Protein AF-A0A2T2VWR0-F1 (afdb_monomer)

Nearest PDB structures (foldseek):
  6gya-assembly4_D  TM=5.218E-01  e=2.626E+00  Alicyclobacillus sp.
  3s5s-assembly1_B  TM=6.329E-01  e=6.188E+00  Sorangium cellulosum So ce56
  3n4q-assembly1_A  TM=3.973E-01  e=1.655E+00  Human herpesvirus 5 strain Towne

Secondary structure (DSSP, 8-state):
-EEEEETTEEEEE--HHHHHTHHHHHHHHHHHHTTSEEEEE-TT-S-SGGGHHHHHHHHHHH--SSS-EEEE--TTT-SSS-TTS-EESSHHHHHHHHHHHHHHHHTT-

Radius of gyration: 13.03 Å; Cα contacts (8 Å, |Δi|>4): 155; chains: 1; bounding box: 30×28×35 Å

pLDDT: mean 91.85, std 4.09, range [69.06, 97.44]

Foldseek 3Di:
DWPDQPPLETEAEDAPVCLVVLVVNLVVCLVVLVSGAYEYEDQRQQACVVSQVSVVSNCVSNDDPQYHYAYADDPNNDDPHDPVHHYDPDPVVVVVVRVVVNVVVVVPD

Structure (mmCIF, N/CA/C/O backbone):
data_AF-A0A2T2VWR0-F1
#
_entry.id   AF-A0A2T2VWR0-F1
#
loop_
_atom_site.group_PDB
_atom_site.id
_atom_site.type_symbol
_atom_site.label_atom_id
_atom_site.label_alt_id
_atom_site.label_comp_id
_atom_site.label_asym_id
_atom_site.label_entity_id
_atom_site.label_seq_id
_atom_site.pdbx_PDB_ins_code
_atom_site.Cartn_x
_atom_site.Cartn_y
_atom_site.Cartn_z
_atom_site.occupancy
_atom_site.B_iso_or_equiv
_atom_site.auth_seq_id
_atom_site.auth_comp_id
_atom_site.auth_asym_id
_atom_site.auth_atom_id
_atom_site.pdbx_PDB_model_num
ATOM 1 N N . MET A 1 1 ? -2.953 7.534 -8.872 1.00 80.56 1 MET A N 1
ATOM 2 C CA . MET A 1 1 ? -4.363 7.713 -9.320 1.00 80.56 1 MET A CA 1
ATOM 3 C C . MET A 1 1 ? -5.301 6.982 -8.369 1.00 80.56 1 MET A C 1
ATOM 5 O O . MET A 1 1 ? -5.000 5.841 -8.050 1.00 80.56 1 MET A O 1
ATOM 9 N N . ILE A 1 2 ? -6.421 7.578 -7.944 1.00 90.25 2 ILE A N 1
ATOM 10 C CA . ILE A 1 2 ? -7.426 6.881 -7.113 1.00 90.25 2 ILE A CA 1
ATOM 11 C C . ILE A 1 2 ? -8.182 5.847 -7.959 1.00 90.25 2 ILE A C 1
ATOM 13 O O . ILE A 1 2 ? -8.711 6.186 -9.016 1.00 90.25 2 ILE A O 1
ATOM 17 N N . LEU A 1 3 ? -8.219 4.596 -7.497 1.00 91.06 3 LEU A N 1
ATOM 18 C CA . LEU A 1 3 ? -8.951 3.491 -8.124 1.00 91.06 3 LEU A CA 1
ATOM 19 C C . LEU A 1 3 ? -10.303 3.237 -7.460 1.00 91.06 3 LEU A C 1
ATOM 21 O O . LEU A 1 3 ? -11.286 3.002 -8.158 1.00 91.06 3 LEU A O 1
ATOM 25 N N . SER A 1 4 ? -10.356 3.299 -6.131 1.00 92.62 4 SER A N 1
ATOM 26 C CA . SER A 1 4 ? -11.594 3.199 -5.359 1.00 92.62 4 SER A CA 1
ATOM 27 C C . SER A 1 4 ? -11.457 3.923 -4.019 1.00 92.62 4 SER A C 1
ATOM 29 O O . SER A 1 4 ? -10.347 4.187 -3.549 1.00 92.62 4 SER A O 1
ATOM 31 N N . LYS A 1 5 ? -12.602 4.267 -3.425 1.00 91.81 5 LYS A N 1
ATOM 32 C CA . LYS A 1 5 ? -12.708 4.850 -2.086 1.00 91.81 5 LYS A CA 1
ATOM 33 C C . LYS A 1 5 ? -13.978 4.331 -1.422 1.00 91.81 5 LYS A C 1
ATOM 35 O O . LYS A 1 5 ? -15.058 4.867 -1.659 1.00 91.81 5 LYS A O 1
ATOM 40 N N . GLU A 1 6 ? -13.852 3.272 -0.635 1.00 90.31 6 GLU A N 1
ATOM 41 C CA . GLU A 1 6 ? -14.979 2.548 -0.035 1.00 90.31 6 GLU A CA 1
ATOM 42 C C . GLU A 1 6 ? -14.577 2.008 1.343 1.00 90.31 6 GLU A C 1
ATOM 44 O O . GLU A 1 6 ? -13.408 1.717 1.566 1.00 90.31 6 GLU A O 1
ATOM 49 N N . ASN A 1 7 ? -15.523 1.889 2.282 1.00 85.62 7 ASN A N 1
ATOM 50 C CA . ASN A 1 7 ? -15.296 1.317 3.623 1.00 85.62 7 ASN A CA 1
ATOM 51 C C . ASN A 1 7 ? -14.091 1.908 4.383 1.00 85.62 7 ASN A C 1
ATOM 53 O O . ASN A 1 7 ? -13.318 1.174 4.994 1.00 85.62 7 ASN A O 1
ATOM 57 N N . ASN A 1 8 ? -13.907 3.234 4.334 1.00 89.19 8 ASN A N 1
ATOM 58 C CA . ASN A 1 8 ? -12.742 3.936 4.898 1.00 89.19 8 ASN A CA 1
ATOM 59 C C . ASN A 1 8 ? -11.388 3.428 4.364 1.00 89.19 8 ASN A C 1
ATOM 61 O O . ASN A 1 8 ? -10.362 3.601 5.009 1.00 89.19 8 ASN A O 1
ATOM 65 N N . THR A 1 9 ? -11.377 2.806 3.187 1.00 93.75 9 THR A N 1
ATOM 66 C CA . THR A 1 9 ? -10.176 2.366 2.483 1.00 93.75 9 THR A CA 1
ATOM 67 C C . THR A 1 9 ? -10.052 3.136 1.174 1.00 93.75 9 THR A C 1
ATOM 69 O O . THR A 1 9 ? -11.009 3.263 0.406 1.00 93.75 9 THR A O 1
ATOM 72 N N . LEU A 1 10 ? -8.862 3.667 0.916 1.00 95.62 10 LEU A N 1
ATOM 73 C CA . LEU A 1 10 ? -8.508 4.358 -0.313 1.00 95.62 10 LEU A CA 1
ATOM 74 C C . LEU A 1 10 ? -7.518 3.508 -1.105 1.00 95.62 10 LEU A C 1
ATOM 76 O O . LEU A 1 10 ? -6.422 3.223 -0.630 1.00 95.62 10 LEU A O 1
ATOM 80 N N . VAL A 1 11 ? -7.877 3.149 -2.336 1.00 96.75 11 VAL A N 1
ATOM 81 C CA . VAL A 1 11 ? -6.978 2.418 -3.233 1.00 96.75 11 VAL A CA 1
ATOM 82 C C . VAL A 1 11 ? -6.329 3.401 -4.200 1.00 96.75 11 VAL A C 1
ATOM 84 O O . VAL A 1 11 ? -7.004 4.025 -5.024 1.00 96.75 11 VAL A O 1
ATOM 87 N N . LEU A 1 12 ? -5.007 3.528 -4.124 1.00 96.06 12 LEU A N 1
ATOM 88 C CA . LEU A 1 12 ? -4.192 4.365 -4.996 1.00 96.06 12 LEU A CA 1
ATOM 89 C C . LEU A 1 12 ? -3.339 3.487 -5.910 1.00 96.06 12 LEU A C 1
ATOM 91 O O . LEU A 1 12 ? -2.580 2.643 -5.451 1.00 96.06 12 LEU A O 1
ATOM 95 N N . ARG A 1 13 ? -3.408 3.726 -7.218 1.00 95.88 13 ARG A N 1
ATOM 96 C CA . ARG A 1 13 ? -2.490 3.129 -8.189 1.00 95.88 13 ARG A CA 1
ATOM 97 C C . ARG A 1 13 ? -1.141 3.830 -8.174 1.00 95.88 13 ARG A C 1
ATOM 99 O O . ARG A 1 13 ? -1.104 5.055 -8.344 1.00 95.88 13 ARG A O 1
ATOM 106 N N . LEU A 1 14 ? -0.085 3.026 -8.101 1.00 94.62 14 LEU A N 1
ATOM 107 C CA . LEU A 1 14 ? 1.297 3.384 -8.380 1.00 94.62 14 LEU A CA 1
ATOM 108 C C . LEU A 1 14 ? 1.706 2.919 -9.784 1.00 94.62 14 LEU A C 1
ATOM 110 O O . LEU A 1 14 ? 1.400 1.808 -10.216 1.00 94.62 14 LEU A O 1
ATOM 114 N N . ASP A 1 15 ? 2.405 3.791 -10.496 1.00 93.56 15 ASP A N 1
ATOM 115 C CA . ASP A 1 15 ? 2.953 3.554 -11.829 1.00 93.56 15 ASP A CA 1
ATOM 116 C C . ASP A 1 15 ? 4.301 4.275 -11.971 1.00 93.56 15 ASP A C 1
ATOM 118 O O . ASP A 1 15 ? 4.730 5.001 -11.075 1.00 93.56 15 ASP A O 1
ATOM 122 N N . GLU A 1 16 ? 4.996 4.039 -13.085 1.00 92.12 16 GLU A N 1
ATOM 123 C CA . GLU A 1 16 ? 6.336 4.589 -13.337 1.00 92.12 16 GLU A CA 1
ATOM 124 C C . GLU A 1 16 ? 6.377 6.125 -13.351 1.00 92.12 16 GLU A C 1
ATOM 126 O O . GLU A 1 16 ? 7.437 6.702 -13.121 1.00 92.12 16 GLU A O 1
ATOM 131 N N . GLU A 1 17 ? 5.261 6.801 -13.633 1.00 90.50 17 GLU A N 1
ATOM 132 C CA . GLU A 1 17 ? 5.211 8.263 -13.668 1.00 90.50 17 GLU A CA 1
ATOM 133 C C . GLU A 1 17 ? 5.104 8.822 -12.250 1.00 90.50 17 GLU A C 1
ATOM 135 O O . GLU A 1 17 ? 5.925 9.645 -11.839 1.00 90.50 17 GLU A O 1
ATOM 140 N N . ASN A 1 18 ? 4.140 8.323 -11.475 1.00 91.31 18 ASN A N 1
ATOM 141 C CA . ASN A 1 18 ? 3.858 8.857 -10.147 1.00 91.31 18 ASN A CA 1
ATOM 142 C C . ASN A 1 18 ? 4.889 8.447 -9.087 1.00 91.31 18 ASN A C 1
ATOM 144 O O . ASN A 1 18 ? 5.188 9.234 -8.190 1.00 91.31 18 ASN A O 1
ATOM 148 N N . ILE A 1 19 ? 5.500 7.264 -9.209 1.00 91.31 19 ILE A N 1
ATOM 149 C CA . ILE A 1 19 ? 6.516 6.818 -8.251 1.00 91.31 19 ILE A CA 1
ATOM 150 C C . ILE A 1 19 ? 7.822 7.603 -8.414 1.00 91.31 19 ILE A C 1
ATOM 152 O O . ILE A 1 19 ? 8.560 7.802 -7.450 1.00 91.31 19 ILE A O 1
ATOM 156 N N . ARG A 1 20 ? 8.100 8.093 -9.630 1.00 90.88 20 ARG A N 1
ATOM 157 C CA . ARG A 1 20 ? 9.307 8.866 -9.953 1.00 90.88 20 ARG A CA 1
ATOM 158 C C . ARG A 1 20 ? 9.333 10.212 -9.240 1.00 90.88 20 ARG A C 1
ATOM 160 O O . ARG A 1 20 ? 10.411 10.696 -8.900 1.00 90.88 20 ARG A O 1
ATOM 167 N N . ASP A 1 21 ? 8.156 10.786 -9.007 1.00 92.25 21 ASP A N 1
ATOM 168 C CA . ASP A 1 21 ? 7.959 11.973 -8.183 1.00 92.25 21 ASP A CA 1
ATOM 169 C C . ASP A 1 21 ? 7.072 11.659 -6.970 1.00 92.25 21 ASP A C 1
ATOM 171 O O . ASP A 1 21 ? 5.992 12.220 -6.764 1.00 92.25 21 ASP A O 1
ATOM 175 N N . SER A 1 22 ? 7.567 10.736 -6.140 1.00 91.44 22 SER A N 1
ATOM 176 C CA . SER A 1 22 ? 6.874 10.269 -4.938 1.00 91.44 22 SER A CA 1
ATOM 177 C C . SER A 1 22 ? 6.494 11.394 -3.976 1.00 91.44 22 SER A C 1
ATOM 179 O O . SER A 1 22 ? 5.473 11.297 -3.302 1.00 91.44 22 SER A O 1
ATOM 181 N N . LYS A 1 23 ? 7.268 12.485 -3.914 1.00 91.75 23 LYS A N 1
ATOM 182 C CA . LYS A 1 23 ? 6.969 13.631 -3.040 1.00 91.75 23 LYS A CA 1
ATOM 183 C C . LYS A 1 23 ? 5.733 14.385 -3.506 1.00 91.75 23 LYS A C 1
ATOM 185 O O . LYS A 1 23 ? 4.854 14.657 -2.688 1.00 91.75 23 LYS A O 1
ATOM 190 N N . THR A 1 24 ? 5.672 14.704 -4.797 1.00 92.81 24 THR A N 1
ATOM 191 C CA . THR A 1 24 ? 4.503 15.358 -5.388 1.00 92.81 24 THR A CA 1
ATOM 192 C C . THR A 1 24 ? 3.283 14.462 -5.227 1.00 92.81 24 THR A C 1
ATOM 194 O O . THR A 1 24 ? 2.280 14.910 -4.677 1.00 92.81 24 THR A O 1
ATOM 197 N N . PHE A 1 25 ? 3.418 13.171 -5.544 1.00 92.56 25 PHE A N 1
ATOM 198 C CA . PHE A 1 25 ? 2.362 12.182 -5.337 1.00 92.56 25 PHE A CA 1
ATOM 199 C C . PHE A 1 25 ? 1.836 12.173 -3.893 1.00 92.56 25 PHE A C 1
ATOM 201 O O . PHE A 1 25 ? 0.634 12.287 -3.675 1.00 92.56 25 PHE A O 1
ATOM 208 N N . CYS A 1 26 ? 2.713 12.118 -2.885 1.00 92.31 26 CYS A N 1
ATOM 209 C CA . CYS A 1 26 ? 2.276 12.158 -1.487 1.00 92.31 26 CYS A CA 1
ATOM 210 C C . CYS A 1 26 ? 1.505 13.443 -1.177 1.00 92.31 26 CYS A C 1
ATOM 212 O O . CYS A 1 26 ? 0.437 13.389 -0.570 1.00 92.31 26 CYS A O 1
ATOM 214 N N . SER A 1 27 ? 2.018 14.595 -1.619 1.00 91.31 27 SER A N 1
ATOM 215 C CA . SER A 1 27 ? 1.396 15.894 -1.349 1.00 91.31 27 SER A CA 1
ATOM 216 C C . SER A 1 27 ? 0.021 16.056 -2.000 1.00 91.31 27 SER A C 1
ATOM 218 O O . SER A 1 27 ? -0.856 16.691 -1.416 1.00 91.31 27 SER A O 1
ATOM 220 N N . GLU A 1 28 ? -0.179 15.452 -3.174 1.00 92.31 28 GLU A N 1
ATOM 221 C CA . GLU A 1 28 ? -1.447 15.479 -3.902 1.00 92.31 28 GLU A CA 1
ATOM 222 C C . GLU A 1 28 ? -2.541 14.696 -3.184 1.00 92.31 28 GLU A C 1
ATOM 224 O O . GLU A 1 28 ? -3.675 15.157 -3.177 1.00 92.31 28 GLU A O 1
ATOM 229 N N . TYR A 1 29 ? -2.202 13.553 -2.576 1.00 91.69 29 TYR A N 1
ATOM 230 C CA . TYR A 1 29 ? -3.180 12.659 -1.945 1.00 91.69 29 TYR A CA 1
ATOM 231 C C . TYR A 1 29 ? -3.226 12.758 -0.413 1.00 91.69 29 TYR A C 1
ATOM 233 O O . TYR A 1 29 ? -3.984 12.026 0.217 1.00 91.69 29 TYR A O 1
ATOM 241 N N . THR A 1 30 ? -2.441 13.649 0.209 1.00 88.00 30 THR A N 1
ATOM 242 C CA . THR A 1 30 ? -2.343 13.768 1.681 1.00 88.00 30 THR A CA 1
ATOM 243 C C . THR A 1 30 ? -3.706 14.016 2.341 1.00 88.00 30 THR A C 1
ATOM 245 O O . THR A 1 30 ? -3.962 13.515 3.430 1.00 88.00 30 THR A O 1
ATOM 248 N N . LYS A 1 31 ? -4.603 14.776 1.701 1.00 87.62 31 LYS A N 1
ATOM 249 C CA . LYS A 1 31 ? -5.936 15.064 2.262 1.00 87.62 31 LYS A CA 1
ATOM 250 C C . LYS A 1 31 ? -6.906 13.907 2.058 1.00 87.62 31 LYS A C 1
ATOM 252 O O . LYS A 1 31 ? -7.841 13.720 2.825 1.00 87.62 31 LYS A O 1
ATOM 257 N N . GLU A 1 32 ? -6.716 13.155 0.988 1.00 88.81 32 GLU A N 1
ATOM 258 C CA . GLU A 1 32 ? -7.570 12.061 0.567 1.00 88.81 32 GLU A CA 1
ATOM 259 C C . GLU A 1 32 ? -7.337 10.821 1.426 1.00 88.81 32 GLU A C 1
ATOM 261 O O . GLU A 1 32 ? -8.306 10.106 1.693 1.00 88.81 32 GLU A O 1
ATOM 266 N N . VAL A 1 33 ? -6.083 10.601 1.845 1.00 88.94 33 VAL A N 1
ATOM 267 C CA . VAL A 1 33 ? -5.677 9.524 2.764 1.00 88.94 33 VAL A CA 1
ATOM 268 C C . VAL A 1 33 ? -6.056 9.817 4.217 1.00 88.94 33 VAL A C 1
ATOM 270 O O . VAL A 1 33 ? -6.149 8.895 5.018 1.00 88.94 33 VAL A O 1
ATOM 273 N N . GLU A 1 34 ? -6.303 11.079 4.579 1.00 87.69 34 GLU A N 1
ATOM 274 C CA . GLU A 1 34 ? -6.673 11.446 5.947 1.00 87.69 34 GLU A CA 1
ATOM 275 C C . GLU A 1 34 ? -7.978 10.738 6.356 1.00 87.69 34 GLU A C 1
ATOM 277 O O . GLU A 1 34 ? -9.001 10.818 5.665 1.00 87.69 34 GLU A O 1
ATOM 282 N N . GLY A 1 35 ? -7.942 9.997 7.466 1.00 87.38 35 GLY A N 1
ATOM 283 C CA . GLY A 1 35 ? -9.086 9.221 7.947 1.00 87.38 35 GLY A CA 1
ATOM 284 C C . GLY A 1 35 ? -9.320 7.887 7.227 1.00 87.38 35 GLY A C 1
ATOM 285 O O . GLY A 1 35 ? -10.375 7.287 7.437 1.00 87.38 35 GLY A O 1
ATOM 286 N N . HIS A 1 36 ? -8.406 7.443 6.355 1.00 92.81 36 HIS A N 1
ATOM 287 C CA . HIS A 1 36 ? -8.572 6.236 5.544 1.00 92.81 36 HIS A CA 1
ATOM 288 C C . HIS A 1 36 ? -7.354 5.314 5.641 1.00 92.81 36 HIS A C 1
ATOM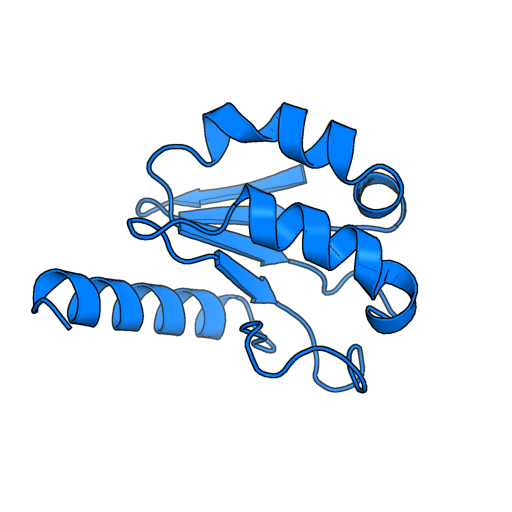 290 O O . HIS A 1 36 ? -6.213 5.764 5.614 1.00 92.81 36 HIS A O 1
ATOM 296 N N . ASP A 1 37 ? -7.603 4.006 5.658 1.00 94.50 37 ASP A N 1
ATOM 297 C CA . ASP A 1 37 ? -6.574 3.010 5.367 1.00 94.50 3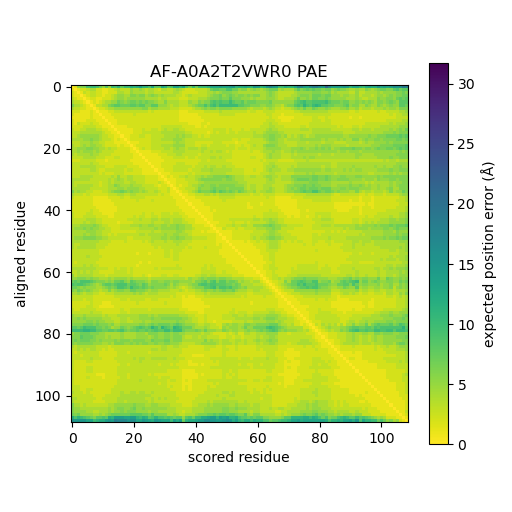7 ASP A CA 1
ATOM 298 C C . ASP A 1 37 ? -6.219 3.069 3.879 1.00 94.50 37 ASP A C 1
ATOM 300 O O . ASP A 1 37 ? -7.075 3.339 3.031 1.00 94.50 37 ASP A O 1
ATOM 304 N N . VAL A 1 38 ? -4.959 2.822 3.541 1.00 95.62 38 VAL A N 1
ATOM 305 C CA . VAL A 1 38 ? -4.443 3.030 2.186 1.00 95.62 38 VAL A CA 1
ATOM 306 C C . VAL A 1 38 ? -3.976 1.714 1.589 1.00 95.62 38 VAL A C 1
ATOM 308 O O . VAL A 1 38 ? -3.170 0.991 2.168 1.00 95.62 38 VAL A O 1
ATOM 311 N N . VAL A 1 39 ? -4.447 1.429 0.380 1.00 96.94 39 VAL A N 1
ATOM 312 C CA . VAL A 1 39 ? -3.954 0.329 -0.447 1.00 96.94 39 VAL A CA 1
ATOM 313 C C . VAL A 1 39 ? -3.200 0.916 -1.630 1.00 96.94 39 VAL A C 1
ATOM 315 O O . VAL A 1 39 ? -3.770 1.641 -2.445 1.00 96.94 39 VAL A O 1
ATOM 318 N N 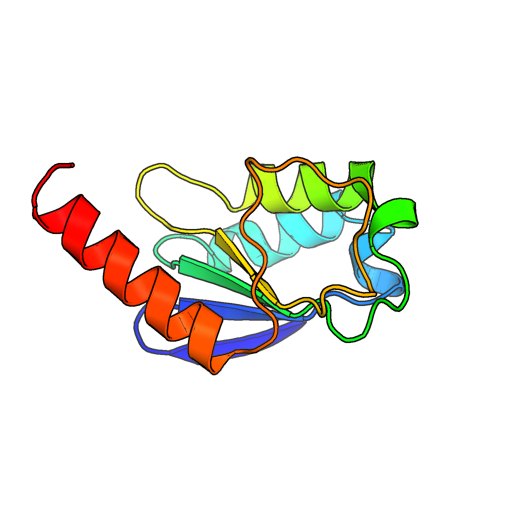. LEU A 1 40 ? -1.918 0.591 -1.745 1.00 96.50 40 LEU A N 1
ATOM 319 C CA . LEU A 1 40 ? -1.074 0.984 -2.868 1.00 96.50 40 LEU A CA 1
ATOM 320 C C . LEU A 1 40 ? -1.051 -0.139 -3.909 1.00 96.50 40 LEU A C 1
ATOM 322 O O . LEU A 1 40 ? -0.339 -1.124 -3.745 1.00 96.50 40 LEU A O 1
ATOM 326 N N . ASP A 1 41 ? -1.812 -0.006 -4.993 1.00 97.00 41 ASP A N 1
ATOM 327 C CA . ASP A 1 41 ? -1.758 -0.940 -6.123 1.00 97.00 41 ASP A CA 1
ATOM 328 C C . ASP A 1 41 ? -0.514 -0.668 -6.972 1.00 97.00 41 ASP A C 1
ATOM 330 O O . ASP A 1 41 ? -0.483 0.270 -7.772 1.00 97.00 41 ASP A O 1
ATOM 334 N N . ALA A 1 42 ? 0.509 -1.504 -6.797 1.00 96.00 42 ALA A N 1
ATOM 335 C CA . ALA A 1 42 ? 1.789 -1.395 -7.479 1.00 96.00 42 ALA A CA 1
ATOM 336 C C . ALA A 1 42 ? 1.986 -2.474 -8.558 1.00 96.00 42 ALA A C 1
ATOM 338 O O . ALA A 1 42 ? 3.102 -2.679 -9.040 1.00 96.00 42 ALA A O 1
ATOM 339 N N . LEU A 1 43 ? 0.924 -3.166 -8.988 1.00 95.19 43 LEU A N 1
ATOM 340 C CA . LEU A 1 43 ? 1.005 -4.250 -9.979 1.00 95.19 43 LEU A CA 1
ATOM 341 C C . LEU A 1 43 ? 1.518 -3.791 -11.354 1.00 95.19 43 LEU A C 1
ATOM 343 O O . LEU A 1 43 ? 2.016 -4.604 -12.132 1.00 95.19 43 LEU A O 1
ATOM 347 N N . GLN A 1 44 ? 1.417 -2.494 -11.657 1.00 93.25 44 GLN A N 1
ATOM 348 C CA . GLN A 1 44 ? 1.932 -1.904 -12.898 1.00 93.25 44 GLN A CA 1
ATOM 349 C C . GLN A 1 44 ? 3.453 -1.689 -12.884 1.00 93.25 44 GLN A C 1
ATOM 351 O O . GLN A 1 44 ? 4.041 -1.474 -13.942 1.00 93.25 44 GLN A O 1
ATOM 356 N N . LEU A 1 45 ? 4.100 -1.758 -11.715 1.00 93.56 45 LEU A N 1
ATOM 357 C CA . LEU A 1 45 ? 5.543 -1.586 -11.567 1.00 93.56 45 LEU A CA 1
ATOM 358 C C . LEU A 1 45 ? 6.245 -2.948 -11.664 1.00 93.56 45 LEU A C 1
ATOM 360 O O . LEU A 1 45 ? 6.201 -3.729 -10.712 1.00 93.56 45 LEU A O 1
ATOM 364 N N . PRO A 1 46 ? 6.926 -3.275 -12.776 1.00 90.44 46 PRO A N 1
ATOM 365 C CA . PRO A 1 46 ? 7.471 -4.617 -12.985 1.00 90.44 46 PRO A CA 1
ATOM 366 C C . PRO A 1 46 ? 8.572 -4.989 -11.983 1.00 90.44 46 PRO A C 1
ATOM 368 O O . PRO A 1 46 ? 8.759 -6.172 -11.699 1.00 90.44 46 PRO A O 1
ATOM 371 N N . ASN A 1 47 ? 9.293 -3.999 -11.448 1.00 92.94 47 ASN A N 1
ATOM 372 C CA . ASN A 1 47 ?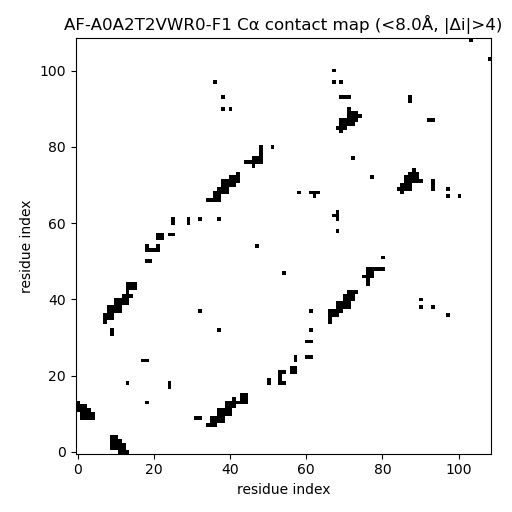 10.331 -4.184 -10.442 1.00 92.94 47 ASN A CA 1
ATOM 373 C C . ASN A 1 47 ? 10.246 -3.072 -9.389 1.00 92.94 47 ASN A C 1
ATOM 375 O O . ASN A 1 47 ? 10.569 -1.923 -9.664 1.00 92.94 47 ASN A O 1
ATOM 379 N N . LEU A 1 48 ? 9.831 -3.415 -8.173 1.00 93.25 48 LEU A N 1
ATOM 380 C CA . LEU A 1 48 ? 9.714 -2.467 -7.063 1.00 93.25 48 LEU A CA 1
AT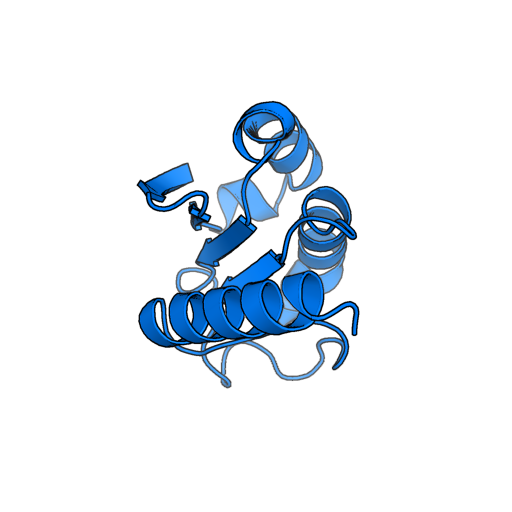OM 381 C C . LEU A 1 48 ? 11.066 -2.165 -6.417 1.00 93.25 48 LEU A C 1
ATOM 383 O O . LEU A 1 48 ? 11.248 -1.094 -5.845 1.00 93.25 48 LEU A O 1
ATOM 387 N N . ASN A 1 49 ? 12.043 -3.067 -6.551 1.00 92.25 49 ASN A N 1
ATOM 388 C CA . ASN A 1 49 ? 13.364 -2.887 -5.949 1.00 92.25 49 ASN A CA 1
ATOM 389 C C . ASN A 1 49 ? 14.094 -1.650 -6.509 1.00 92.25 49 ASN A C 1
ATOM 391 O O . ASN A 1 49 ? 14.852 -1.010 -5.787 1.00 92.25 49 ASN A O 1
ATOM 395 N N . THR A 1 50 ? 13.848 -1.272 -7.771 1.00 93.25 50 THR A N 1
ATOM 396 C CA . THR A 1 50 ? 14.431 -0.055 -8.377 1.00 93.25 50 THR A CA 1
ATOM 397 C C . THR A 1 50 ? 13.828 1.233 -7.832 1.00 93.25 50 THR A C 1
ATOM 399 O O . THR A 1 50 ? 14.440 2.289 -7.949 1.00 93.25 50 THR A O 1
ATOM 402 N N . HIS A 1 51 ? 12.646 1.140 -7.224 1.00 93.25 51 HIS A N 1
ATOM 403 C CA . HIS A 1 51 ? 11.886 2.260 -6.679 1.00 93.25 51 HIS A CA 1
ATOM 404 C C . HIS A 1 51 ? 11.880 2.253 -5.147 1.00 93.25 51 HIS A C 1
ATOM 406 O O . HIS A 1 51 ? 11.054 2.923 -4.539 1.00 93.25 51 HIS A O 1
ATOM 412 N N . LYS A 1 52 ? 12.797 1.511 -4.508 1.00 92.75 52 LYS A N 1
ATOM 413 C CA . LYS A 1 52 ? 12.857 1.319 -3.049 1.00 92.75 52 LYS A CA 1
ATOM 414 C C . LYS A 1 52 ? 12.804 2.633 -2.269 1.00 92.75 52 LYS A C 1
ATOM 416 O O . LYS A 1 52 ? 11.967 2.771 -1.384 1.00 92.75 52 LYS A O 1
ATOM 421 N N . ASP A 1 53 ? 13.635 3.611 -2.621 1.00 93.19 53 ASP A N 1
ATOM 422 C CA . ASP A 1 53 ? 13.663 4.902 -1.919 1.00 93.19 53 ASP A CA 1
ATOM 423 C C . ASP A 1 53 ? 12.359 5.691 -2.109 1.00 93.19 53 ASP A C 1
ATOM 425 O O . ASP A 1 53 ? 11.858 6.322 -1.180 1.00 93.19 53 ASP A O 1
ATOM 429 N N . ALA A 1 54 ? 11.773 5.628 -3.306 1.00 93.81 54 ALA A N 1
ATOM 430 C CA . ALA A 1 54 ? 10.505 6.281 -3.599 1.00 93.81 54 ALA A CA 1
ATOM 431 C C . ALA A 1 54 ? 9.337 5.619 -2.853 1.00 93.81 54 ALA A C 1
ATOM 433 O O . ALA A 1 54 ? 8.529 6.321 -2.251 1.00 93.81 54 ALA A O 1
ATOM 434 N N . LEU A 1 55 ? 9.288 4.284 -2.827 1.00 93.56 55 LEU A N 1
ATOM 435 C CA . LEU A 1 55 ? 8.316 3.510 -2.054 1.00 93.56 55 LEU A CA 1
ATOM 436 C C . LEU A 1 55 ? 8.442 3.794 -0.561 1.00 93.56 55 LEU A C 1
ATOM 438 O O . LEU A 1 55 ? 7.426 3.975 0.097 1.00 93.56 55 LEU A O 1
ATOM 442 N N . ALA A 1 56 ? 9.666 3.908 -0.038 1.00 93.44 56 ALA A N 1
ATOM 443 C CA . ALA A 1 56 ? 9.891 4.269 1.357 1.00 93.44 56 ALA A CA 1
ATOM 444 C C . ALA A 1 56 ? 9.249 5.619 1.700 1.00 93.44 56 ALA A C 1
ATOM 446 O O . ALA A 1 56 ? 8.610 5.745 2.742 1.00 93.44 56 ALA A O 1
ATOM 447 N N . ILE A 1 57 ? 9.382 6.612 0.813 1.00 93.50 57 ILE A N 1
ATOM 448 C CA . ILE A 1 57 ? 8.748 7.926 0.977 1.00 93.50 57 ILE A CA 1
ATOM 449 C C . ILE A 1 57 ? 7.222 7.787 0.996 1.00 93.50 57 ILE A C 1
ATOM 451 O O . ILE A 1 57 ? 6.596 8.299 1.919 1.00 93.50 57 ILE A O 1
ATOM 455 N N . VAL A 1 58 ? 6.635 7.079 0.023 1.00 93.38 58 VAL A N 1
ATOM 456 C CA . VAL A 1 58 ? 5.172 6.910 -0.074 1.00 93.38 58 VAL A CA 1
ATOM 457 C C . VAL A 1 58 ? 4.610 6.166 1.134 1.00 93.38 58 VAL A C 1
ATOM 459 O O . VAL A 1 58 ? 3.657 6.628 1.755 1.00 93.38 58 VAL A O 1
ATOM 462 N N . LEU A 1 59 ? 5.225 5.043 1.503 1.00 92.06 59 LEU A N 1
ATOM 463 C CA . LEU A 1 59 ? 4.811 4.246 2.653 1.00 92.06 59 LEU A CA 1
ATOM 464 C C . LEU A 1 59 ? 4.895 5.062 3.940 1.00 92.06 59 LEU A C 1
ATOM 466 O O . LEU A 1 59 ? 3.928 5.108 4.685 1.00 92.06 59 LEU A O 1
ATOM 470 N N . THR A 1 60 ? 5.999 5.777 4.168 1.00 90.19 60 THR A N 1
ATOM 471 C CA . THR A 1 60 ? 6.156 6.613 5.371 1.00 90.19 60 THR A CA 1
ATOM 472 C C . THR A 1 60 ? 5.166 7.778 5.401 1.00 90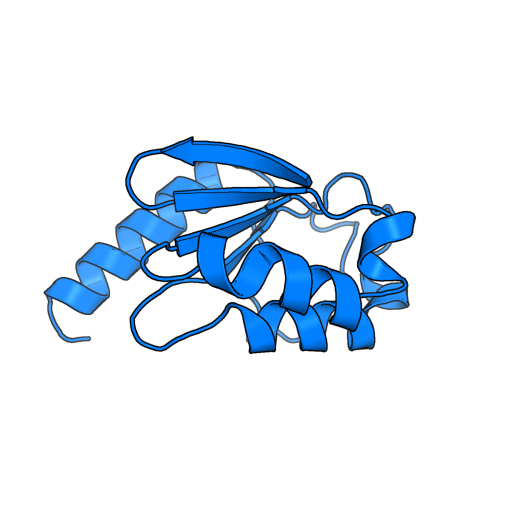.19 60 THR A C 1
ATOM 474 O O . THR A 1 60 ? 4.763 8.205 6.476 1.00 90.19 60 THR A O 1
ATOM 477 N N . ALA A 1 61 ? 4.776 8.311 4.241 1.00 90.94 61 ALA A N 1
ATOM 478 C CA . ALA A 1 61 ? 3.823 9.413 4.166 1.00 90.94 61 ALA A CA 1
ATOM 479 C C . ALA A 1 61 ? 2.382 8.986 4.483 1.00 90.94 61 ALA A C 1
ATOM 481 O O . ALA A 1 61 ? 1.613 9.804 4.983 1.00 90.94 61 ALA A O 1
ATOM 482 N N . PHE A 1 62 ? 2.010 7.743 4.168 1.00 90.62 62 PHE A N 1
ATOM 483 C CA . PHE A 1 62 ? 0.635 7.252 4.314 1.00 90.62 62 PHE A CA 1
ATOM 484 C C . PHE A 1 62 ? 0.437 6.290 5.489 1.00 90.62 62 PHE A C 1
ATOM 486 O O . PHE A 1 62 ? -0.695 6.079 5.910 1.00 90.62 62 PHE A O 1
ATOM 493 N N . GLN A 1 63 ? 1.510 5.714 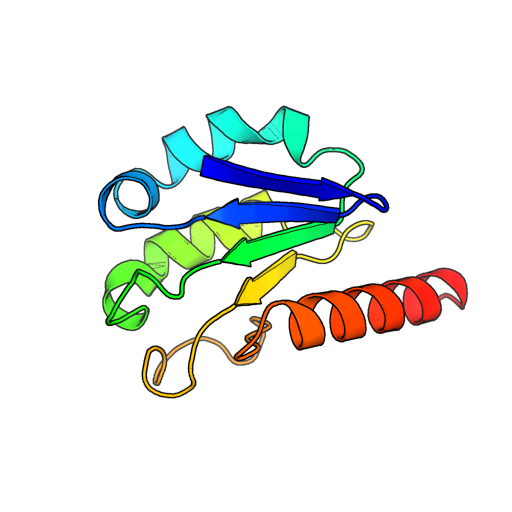6.030 1.00 85.12 63 GLN A N 1
ATOM 494 C CA . GLN A 1 63 ? 1.465 4.922 7.254 1.00 85.12 63 GLN A CA 1
ATOM 495 C C . GLN A 1 63 ? 1.229 5.841 8.460 1.00 85.12 63 GLN A C 1
ATOM 497 O O . GLN A 1 63 ? 1.978 6.794 8.673 1.00 85.12 63 GLN A O 1
ATOM 502 N N . ASN A 1 64 ? 0.237 5.517 9.288 1.00 82.69 64 ASN A N 1
ATOM 503 C CA . ASN A 1 64 ? 0.015 6.168 10.579 1.00 82.69 64 ASN A CA 1
ATOM 504 C C . ASN A 1 64 ? -0.412 5.126 11.633 1.00 82.69 64 ASN A C 1
ATOM 506 O O . ASN A 1 64 ? -0.768 4.005 11.290 1.00 82.69 64 ASN A O 1
ATOM 510 N N . GLU A 1 65 ? -0.383 5.477 12.918 1.00 80.62 65 GLU A N 1
ATOM 511 C CA . GLU A 1 65 ? -0.832 4.602 14.014 1.00 80.62 65 GLU A CA 1
ATOM 512 C C . GLU A 1 65 ? -2.323 4.239 13.877 1.00 80.62 65 GLU A C 1
ATOM 514 O O . GLU A 1 65 ? -2.724 3.096 14.108 1.00 80.62 65 GLU A O 1
ATOM 519 N N . ASP A 1 66 ? -3.132 5.193 13.409 1.00 83.56 66 ASP A N 1
ATOM 520 C CA . ASP A 1 66 ? -4.582 5.040 13.263 1.00 83.56 66 ASP A CA 1
ATOM 521 C C . ASP A 1 66 ? -5.017 4.383 11.944 1.00 83.56 66 ASP A C 1
ATOM 523 O O . ASP A 1 66 ? -6.175 3.979 11.822 1.00 83.56 66 ASP A O 1
ATOM 527 N N . HIS A 1 67 ? -4.120 4.273 10.955 1.00 87.44 67 HIS A N 1
ATOM 528 C CA . HIS A 1 67 ? -4.454 3.812 9.604 1.00 87.44 67 HIS A CA 1
ATOM 529 C C . HIS A 1 67 ? -3.369 2.922 9.000 1.00 87.44 67 HIS A C 1
ATOM 531 O O . HIS A 1 67 ? -2.186 3.260 8.947 1.00 87.44 67 HIS A O 1
ATOM 537 N N . THR A 1 68 ? -3.806 1.783 8.484 1.00 90.88 68 THR A N 1
ATOM 538 C CA . THR A 1 68 ? -2.978 0.763 7.859 1.00 90.88 68 THR A CA 1
ATOM 539 C C . THR A 1 68 ? -2.667 1.146 6.416 1.00 90.88 68 THR A C 1
ATOM 541 O O . THR A 1 68 ? -3.561 1.499 5.646 1.00 90.88 68 THR A O 1
ATOM 544 N N . CYS A 1 69 ? -1.395 1.035 6.030 1.00 94.00 69 CYS A N 1
ATOM 545 C CA . CYS A 1 69 ? -0.953 1.152 4.646 1.00 94.00 69 CYS A CA 1
ATOM 546 C C . CYS A 1 69 ? -0.420 -0.206 4.169 1.00 94.00 69 CYS A C 1
ATOM 548 O O . CYS A 1 69 ? 0.484 -0.777 4.778 1.00 94.00 69 CYS A O 1
ATOM 550 N N . VAL A 1 70 ? -0.983 -0.737 3.085 1.00 95.56 70 VAL A N 1
ATOM 551 C CA . VAL A 1 70 ? -0.601 -2.032 2.503 1.00 95.56 70 VAL A CA 1
ATOM 552 C C . VAL A 1 70 ? -0.331 -1.880 1.012 1.00 95.56 70 VAL A C 1
ATOM 554 O O . VAL A 1 70 ? -1.008 -1.122 0.319 1.00 95.56 70 VAL A O 1
ATOM 557 N N . THR A 1 71 ? 0.668 -2.593 0.492 1.00 96.62 71 THR A N 1
ATOM 558 C CA . THR A 1 71 ? 1.017 -2.542 -0.934 1.00 96.62 71 THR A CA 1
ATOM 559 C C . THR A 1 71 ? 0.625 -3.826 -1.645 1.00 96.62 71 THR A C 1
ATOM 561 O O . THR A 1 71 ? 1.015 -4.919 -1.237 1.00 96.62 71 THR A O 1
ATOM 564 N N . VAL A 1 72 ? -0.092 -3.695 -2.760 1.00 97.44 72 VAL A N 1
ATOM 565 C CA . VAL A 1 72 ? -0.398 -4.813 -3.649 1.00 97.44 72 VAL A CA 1
ATOM 566 C C . VAL A 1 72 ? 0.729 -4.994 -4.655 1.00 97.44 72 VAL A C 1
ATOM 568 O O . VAL A 1 72 ? 0.957 -4.149 -5.525 1.00 97.44 72 VAL A O 1
ATOM 571 N N . ALA A 1 73 ? 1.438 -6.109 -4.533 1.00 96.62 73 ALA A N 1
ATOM 572 C CA . ALA A 1 73 ? 2.552 -6.484 -5.384 1.00 96.62 73 ALA A CA 1
ATOM 573 C C . ALA A 1 73 ? 2.717 -8.005 -5.434 1.00 96.62 73 ALA A C 1
ATOM 575 O O . ALA A 1 73 ? 2.591 -8.702 -4.431 1.00 96.62 73 ALA A O 1
ATOM 576 N N . LEU A 1 74 ? 3.079 -8.538 -6.598 1.00 95.44 74 LEU A N 1
ATOM 577 C CA . LEU A 1 74 ? 3.418 -9.949 -6.744 1.00 95.44 74 LEU A CA 1
ATOM 578 C C . LEU A 1 74 ? 4.807 -10.238 -6.149 1.00 95.44 74 LEU A C 1
ATOM 580 O O . LEU A 1 74 ? 5.718 -9.435 -6.353 1.00 95.44 74 LEU A O 1
ATOM 584 N N . PRO A 1 75 ? 5.044 -11.435 -5.574 1.00 91.69 75 PRO A N 1
ATOM 585 C CA . PRO A 1 75 ? 6.344 -11.823 -5.005 1.00 91.69 75 PRO A CA 1
ATOM 586 C C . PRO A 1 75 ? 7.541 -11.723 -5.959 1.00 91.69 75 PRO A C 1
ATOM 588 O O . PRO A 1 75 ? 8.682 -11.665 -5.531 1.00 91.69 75 PRO A O 1
ATOM 591 N N . LYS A 1 76 ? 7.308 -11.711 -7.277 1.00 91.75 76 LYS A N 1
ATOM 592 C CA . LYS A 1 76 ? 8.365 -11.511 -8.284 1.00 91.75 76 LYS A CA 1
ATOM 593 C C . LYS A 1 76 ? 8.784 -10.044 -8.463 1.00 91.75 76 LYS A C 1
ATOM 595 O O . LYS A 1 76 ? 9.815 -9.792 -9.075 1.00 91.75 76 LYS A O 1
ATOM 600 N N . GLN A 1 77 ? 7.961 -9.093 -8.014 1.00 91.62 77 GLN A N 1
ATOM 601 C CA . GLN A 1 77 ? 8.203 -7.653 -8.157 1.00 91.62 77 GLN A CA 1
ATOM 602 C C . GLN A 1 77 ? 9.133 -7.122 -7.062 1.00 91.62 77 GLN A C 1
ATOM 604 O O . GLN A 1 77 ? 9.773 -6.092 -7.266 1.00 91.62 77 GLN A O 1
ATOM 609 N N . TYR A 1 78 ? 9.227 -7.814 -5.925 1.00 89.50 78 TYR A N 1
ATOM 610 C CA . TYR A 1 78 ? 10.061 -7.441 -4.789 1.00 89.50 78 TYR A CA 1
ATOM 611 C C . TYR A 1 78 ? 10.898 -8.633 -4.328 1.00 89.50 78 TYR A C 1
ATOM 613 O O . TYR A 1 78 ? 10.416 -9.753 -4.237 1.00 89.50 78 TYR A O 1
ATOM 621 N N . SER A 1 79 ? 12.176 -8.395 -4.060 1.00 87.81 79 SER A N 1
ATOM 622 C CA . SER A 1 79 ? 13.099 -9.438 -3.592 1.00 87.81 79 SER A CA 1
ATOM 623 C C . SER A 1 79 ? 14.049 -8.943 -2.508 1.00 87.81 79 SER A C 1
ATOM 625 O O . SER A 1 79 ? 14.566 -9.747 -1.746 1.00 87.81 79 SER A O 1
ATOM 627 N N . ASP A 1 80 ? 14.287 -7.631 -2.451 1.00 87.69 80 ASP A N 1
ATOM 628 C CA . ASP A 1 80 ? 15.187 -6.963 -1.508 1.00 87.69 80 ASP A CA 1
ATOM 629 C C . ASP A 1 80 ? 14.515 -5.710 -0.909 1.00 87.69 80 ASP A C 1
ATOM 631 O O . ASP A 1 80 ? 15.055 -4.594 -0.893 1.00 87.69 80 ASP A O 1
ATOM 635 N N . LEU A 1 81 ? 13.271 -5.885 -0.455 1.00 90.69 81 LEU A N 1
ATOM 636 C CA . LEU A 1 81 ? 12.512 -4.857 0.255 1.00 90.69 81 LEU A CA 1
ATOM 637 C C . LEU A 1 81 ? 12.411 -5.199 1.751 1.00 90.69 81 LEU A C 1
ATOM 639 O O . LEU A 1 81 ? 12.454 -6.377 2.103 1.00 90.69 81 LEU A O 1
ATOM 643 N N . PRO A 1 82 ? 12.314 -4.189 2.635 1.00 90.31 82 PRO A N 1
ATOM 644 C CA . PRO A 1 82 ? 12.204 -4.409 4.075 1.00 90.31 82 PRO A CA 1
ATOM 645 C C . PRO A 1 82 ? 11.028 -5.316 4.455 1.00 90.31 82 PRO A C 1
ATOM 647 O O . PRO A 1 82 ? 9.911 -5.095 4.001 1.00 90.31 82 PRO A O 1
ATOM 650 N N . GLU A 1 83 ? 11.260 -6.266 5.365 1.00 85.88 83 GLU A N 1
ATOM 651 C CA . GLU A 1 83 ? 10.209 -7.146 5.914 1.00 85.88 83 GLU A CA 1
ATOM 652 C C . GLU A 1 83 ? 9.152 -6.384 6.726 1.00 85.88 83 GLU A C 1
ATOM 654 O O . GLU A 1 83 ? 8.037 -6.860 6.898 1.00 85.88 83 GLU A O 1
ATOM 659 N N . ALA A 1 84 ? 9.494 -5.188 7.213 1.00 86.94 84 ALA A N 1
ATOM 660 C CA . ALA A 1 84 ? 8.561 -4.312 7.916 1.00 86.94 84 ALA A CA 1
ATOM 661 C C . ALA A 1 84 ? 7.471 -3.725 6.999 1.00 86.94 84 ALA A C 1
ATOM 663 O O . ALA A 1 84 ? 6.515 -3.138 7.495 1.00 86.94 84 ALA A O 1
ATOM 664 N N . TRP A 1 85 ? 7.625 -3.819 5.675 1.00 91.94 85 TRP A N 1
ATOM 665 C CA . TRP A 1 85 ? 6.624 -3.351 4.722 1.00 91.94 85 TRP A CA 1
ATOM 666 C C . TRP A 1 85 ? 5.653 -4.475 4.385 1.00 91.94 85 TRP A C 1
ATOM 668 O O . TRP A 1 85 ? 6.060 -5.597 4.082 1.00 91.94 85 TRP A O 1
ATOM 678 N N . VAL A 1 86 ? 4.360 -4.159 4.397 1.00 93.12 86 VAL A N 1
ATOM 679 C CA . VAL A 1 86 ? 3.319 -5.147 4.122 1.00 93.12 86 VAL A CA 1
ATOM 680 C C . VAL A 1 86 ? 3.063 -5.219 2.621 1.00 93.12 86 VAL A C 1
ATOM 682 O O . VAL A 1 86 ? 2.592 -4.259 2.004 1.00 93.12 86 VAL A O 1
ATOM 685 N N . PHE A 1 87 ? 3.357 -6.385 2.051 1.00 94.75 87 PHE A N 1
ATOM 686 C CA . PHE A 1 87 ? 3.091 -6.715 0.657 1.00 94.75 87 PHE A CA 1
ATOM 687 C C . PHE A 1 87 ? 2.122 -7.880 0.556 1.00 94.75 87 PHE A C 1
ATOM 689 O O . PHE A 1 87 ? 2.340 -8.926 1.165 1.00 94.75 87 PHE A O 1
ATOM 696 N N . VAL A 1 88 ? 1.100 -7.713 -0.274 1.00 96.44 88 VAL A N 1
ATOM 697 C CA . VAL A 1 88 ? 0.133 -8.763 -0.596 1.00 96.44 88 VAL A CA 1
ATOM 698 C C . VAL A 1 88 ? -0.051 -8.864 -2.115 1.00 96.44 88 VAL A C 1
ATOM 700 O O . VAL A 1 88 ? 0.023 -7.859 -2.814 1.00 96.44 88 VAL A O 1
ATOM 703 N N . PRO A 1 89 ? -0.269 -10.055 -2.684 1.00 95.62 89 PRO A N 1
ATOM 704 C CA . PRO A 1 89 ? -0.413 -10.246 -4.127 1.00 95.62 89 PRO A CA 1
ATOM 705 C C . PRO A 1 89 ? -1.714 -9.709 -4.733 1.00 95.62 89 PRO A C 1
ATOM 707 O O . PRO A 1 89 ? -1.750 -9.503 -5.948 1.00 95.62 89 PRO A O 1
ATOM 710 N N . THR A 1 90 ? -2.780 -9.512 -3.948 1.00 96.44 90 THR A N 1
ATOM 711 C CA . THR A 1 90 ? -4.108 -9.144 -4.473 1.00 96.44 90 THR A CA 1
ATOM 712 C C . THR A 1 90 ? -4.780 -8.029 -3.672 1.00 96.44 90 THR A C 1
ATOM 714 O O . THR A 1 90 ? -4.451 -7.794 -2.512 1.00 96.44 90 THR A O 1
ATOM 717 N N . LEU A 1 91 ? -5.738 -7.338 -4.303 1.00 95.69 91 LEU A N 1
ATOM 718 C CA . LEU A 1 91 ? -6.578 -6.346 -3.621 1.00 95.69 91 LEU A CA 1
ATOM 719 C C . LEU A 1 91 ? -7.461 -6.991 -2.546 1.00 95.69 91 LEU A C 1
ATOM 721 O O . LEU A 1 91 ? -7.635 -6.401 -1.488 1.00 95.69 91 LEU A O 1
ATOM 725 N N . ASP A 1 92 ? -7.967 -8.202 -2.788 1.00 95.62 92 ASP A N 1
ATOM 726 C CA . ASP A 1 92 ? -8.786 -8.923 -1.808 1.00 95.62 92 ASP A CA 1
ATOM 727 C C . ASP A 1 92 ? -7.981 -9.210 -0.532 1.00 95.62 92 ASP A C 1
ATOM 729 O O . ASP A 1 92 ? -8.427 -8.891 0.565 1.00 95.62 92 ASP A O 1
ATOM 733 N N . GLU A 1 93 ? -6.738 -9.684 -0.669 1.00 96.38 93 GLU A N 1
ATOM 734 C CA . GLU A 1 93 ? -5.846 -9.893 0.479 1.00 96.38 93 GLU A CA 1
ATOM 735 C C . GLU A 1 93 ? -5.470 -8.582 1.184 1.00 96.38 93 GLU A C 1
ATOM 737 O O . GLU A 1 93 ? -5.294 -8.566 2.401 1.00 96.38 93 GLU A O 1
ATOM 742 N N . ALA A 1 94 ? -5.368 -7.469 0.447 1.00 96.56 94 ALA A N 1
ATOM 743 C CA . ALA A 1 94 ? -5.148 -6.153 1.046 1.00 96.56 94 ALA A CA 1
ATOM 744 C C . ALA A 1 94 ? -6.333 -5.724 1.916 1.00 96.56 94 ALA A C 1
ATOM 746 O O . ALA A 1 94 ? -6.132 -5.197 3.011 1.00 96.56 94 ALA A O 1
ATOM 747 N N . HIS A 1 95 ? -7.558 -5.971 1.450 1.00 94.81 95 HIS A N 1
ATOM 748 C CA . HIS A 1 95 ? -8.765 -5.710 2.225 1.00 94.81 95 HIS A CA 1
ATOM 749 C C . HIS A 1 95 ? -8.849 -6.615 3.456 1.00 94.81 95 HIS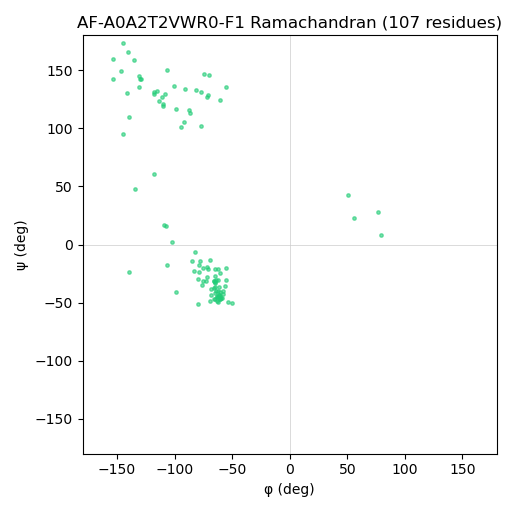 A C 1
ATOM 751 O O . HIS A 1 95 ? -9.045 -6.102 4.555 1.00 94.81 95 HIS A O 1
ATOM 757 N N . ASP A 1 96 ? -8.615 -7.919 3.302 1.00 95.44 96 ASP A N 1
ATOM 758 C CA . ASP A 1 96 ? -8.609 -8.867 4.421 1.00 95.44 96 ASP A CA 1
ATOM 759 C C . ASP A 1 96 ? -7.570 -8.482 5.491 1.00 95.44 96 ASP A C 1
ATOM 761 O O . ASP A 1 96 ? -7.849 -8.548 6.690 1.00 95.44 96 ASP A O 1
ATOM 765 N N . PHE A 1 97 ? -6.383 -8.028 5.070 1.00 95.44 97 PHE A N 1
ATOM 766 C CA . PHE A 1 97 ? -5.336 -7.554 5.976 1.00 95.44 97 PHE A CA 1
ATOM 767 C C . PHE A 1 97 ? -5.754 -6.290 6.737 1.00 95.44 97 PHE A C 1
ATOM 769 O O . PHE A 1 97 ? -5.599 -6.228 7.955 1.00 95.44 97 PHE A O 1
ATOM 776 N N . ILE A 1 98 ? -6.311 -5.290 6.044 1.00 94.38 98 ILE A N 1
ATOM 777 C CA . ILE A 1 98 ? -6.787 -4.051 6.678 1.00 94.38 98 ILE A CA 1
ATOM 778 C C . ILE A 1 98 ? -7.880 -4.351 7.706 1.00 94.38 98 ILE A C 1
ATOM 780 O O . ILE A 1 98 ? -7.836 -3.820 8.813 1.00 94.38 98 ILE A O 1
ATOM 784 N N . GLU A 1 99 ? -8.842 -5.209 7.370 1.00 93.81 99 GLU A N 1
ATOM 785 C CA . GLU A 1 99 ? -9.911 -5.583 8.299 1.00 93.81 99 GLU A CA 1
ATOM 786 C C . GLU A 1 99 ? -9.355 -6.289 9.543 1.00 93.81 99 GLU A C 1
ATOM 788 O O . GLU A 1 99 ? -9.778 -5.995 10.663 1.00 93.81 99 GLU A O 1
ATOM 793 N N . LEU A 1 100 ? -8.358 -7.163 9.378 1.00 93.81 100 LEU A N 1
ATOM 794 C CA . LEU A 1 100 ? -7.682 -7.802 10.505 1.00 93.81 100 LEU A CA 1
ATOM 795 C C . LEU A 1 100 ? -6.958 -6.782 11.401 1.00 93.81 100 LEU A C 1
ATOM 797 O O . LEU A 1 100 ? -7.081 -6.856 12.624 1.00 93.81 100 LEU A O 1
ATOM 801 N N . GLU A 1 101 ? -6.224 -5.833 10.818 1.00 92.88 101 GLU A N 1
ATOM 802 C CA . GLU A 1 101 ? -5.518 -4.780 11.562 1.00 92.88 101 GLU A CA 1
ATOM 803 C C . GLU A 1 101 ? -6.486 -3.853 12.305 1.00 92.88 101 GLU A C 1
ATOM 805 O O . GLU A 1 101 ? -6.251 -3.512 13.463 1.00 92.88 101 GLU A O 1
ATOM 810 N N . ARG A 1 102 ? -7.617 -3.493 11.683 1.00 91.56 102 ARG A N 1
ATOM 811 C CA . ARG A 1 102 ? -8.683 -2.713 12.333 1.00 91.56 102 ARG A CA 1
ATOM 812 C C . ARG A 1 102 ? -9.219 -3.424 13.570 1.00 91.56 102 ARG A C 1
ATOM 814 O O . ARG A 1 102 ? -9.322 -2.809 14.625 1.00 91.56 102 ARG A O 1
ATOM 821 N N . ILE A 1 103 ? -9.493 -4.726 13.467 1.00 92.56 103 ILE A N 1
ATOM 822 C CA . ILE A 1 103 ? -9.943 -5.532 14.609 1.00 92.56 103 ILE A CA 1
ATOM 823 C C . ILE A 1 103 ? -8.882 -5.548 15.720 1.00 92.56 103 ILE A C 1
ATOM 825 O O . ILE A 1 103 ? -9.230 -5.415 16.891 1.00 92.56 103 ILE A O 1
ATOM 829 N N . GLN A 1 104 ? -7.597 -5.704 15.384 1.00 91.69 104 GLN A N 1
ATOM 830 C CA . GLN A 1 104 ? -6.516 -5.689 16.380 1.00 91.69 104 GLN A CA 1
ATOM 831 C C . GLN A 1 104 ? -6.412 -4.335 17.093 1.00 91.69 104 GLN A C 1
ATOM 833 O O . GLN A 1 104 ? -6.359 -4.304 18.325 1.00 91.69 104 GLN A O 1
ATOM 838 N N . ARG A 1 105 ? -6.486 -3.232 16.337 1.00 90.12 105 ARG A N 1
ATOM 839 C CA . ARG A 1 105 ? -6.479 -1.861 16.867 1.00 90.12 105 ARG A CA 1
ATOM 840 C C . ARG A 1 105 ? -7.676 -1.607 17.786 1.00 90.12 105 ARG A C 1
ATOM 842 O O . ARG A 1 105 ? -7.503 -1.080 18.882 1.00 90.12 105 ARG A O 1
ATOM 849 N N . ASP A 1 106 ? -8.869 -2.052 17.393 1.00 90.25 106 ASP A N 1
ATOM 850 C CA . ASP A 1 106 ? -10.092 -1.941 18.203 1.00 90.25 106 ASP A CA 1
ATOM 851 C C . ASP A 1 106 ? -10.010 -2.747 19.510 1.00 90.25 106 ASP A C 1
ATOM 853 O O . ASP A 1 106 ? -10.600 -2.372 20.527 1.00 90.25 106 ASP A O 1
ATOM 857 N N . LEU A 1 107 ? -9.260 -3.851 19.504 1.00 92.31 107 LEU A N 1
ATOM 858 C CA . LEU A 1 107 ? -8.966 -4.654 20.691 1.00 92.31 107 LEU A CA 1
ATOM 859 C C . LEU A 1 107 ? -7.808 -4.089 21.538 1.00 92.31 107 LEU A C 1
ATOM 861 O O . LEU A 1 107 ? -7.578 -4.588 22.642 1.00 92.31 107 LEU A O 1
ATOM 865 N N . GLY A 1 108 ? -7.122 -3.042 21.067 1.00 86.19 108 GLY A N 1
ATOM 866 C CA . GLY A 1 108 ? -6.043 -2.349 21.773 1.00 86.19 108 GLY A CA 1
ATOM 867 C C . GLY A 1 108 ? -4.700 -3.084 21.772 1.00 86.19 108 GLY A C 1
ATOM 868 O O . GLY A 1 108 ? -3.948 -2.941 22.741 1.00 86.19 108 GLY A O 1
ATOM 869 N N . PHE A 1 109 ? -4.436 -3.894 20.741 1.00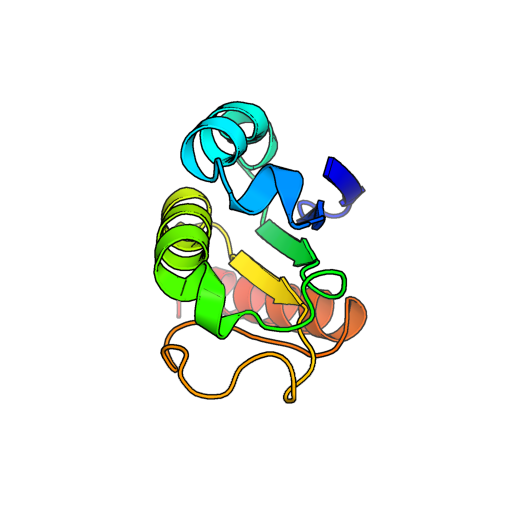 69.06 109 PHE A N 1
ATOM 870 C CA . PHE A 1 109 ? -3.142 -4.547 20.509 1.00 69.06 109 PHE A CA 1
ATOM 871 C C . PHE A 1 109 ? -2.203 -3.695 19.657 1.00 69.06 109 PHE A C 1
ATOM 873 O O . PHE A 1 109 ? -2.708 -2.936 18.800 1.00 69.06 109 PHE A O 1
#

Mean predicted aligned error: 3.44 Å

Sequence (109 aa):
MILSKENNTLVLRLDEENIRDSKTFCSEYTKEVEGHDVVLDALQLPNLNTHKDALAIVLTAFQNEDHTCVTVALPKQYSDLPEAWVFVPTLDEAHDFIELERIQRDLGF

Solvent-accessible surface area (backbone atoms only — not comparable to full-atom values): 6123 Å² total; per-residue (Å²): 87,82,77,48,78,55,94,57,32,36,33,33,47,42,38,78,69,50,46,74,43,27,66,60,48,44,67,74,43,53,74,72,48,58,89,26,28,38,36,38,40,33,72,73,37,76,55,45,58,86,40,45,71,36,50,51,52,41,50,62,71,60,46,51,96,92,25,55,53,37,33,26,34,47,77,85,25,47,86,81,67,68,83,90,56,56,69,29,71,38,70,67,54,43,51,56,48,48,55,51,51,51,53,39,51,76,72,71,102